Protein AF-A0A3A8KRC6-F1 (afdb_monomer_lite)

Secondary structure (DSSP, 8-state):
----------------GGG--PPPP-TTTSPPEEEEEESSTT--SEEEEEEEETTEEEEEE-S--SEEEEE---

Foldseek 3Di:
DDDDPPDDPPPPPPPPPVPDPDDADQQQPDFQWKKFAAADPVRPHGFAMADHAPRDGGGDGDPDHPDIDTDGYD

Structure (mmCIF, N/CA/C/O backbone):
data_AF-A0A3A8KRC6-F1
#
_entry.id   AF-A0A3A8KRC6-F1
#
loop_
_atom_site.group_PDB
_atom_site.id
_atom_site.type_symbol
_atom_site.label_atom_id
_atom_site.label_alt_id
_atom_site.label_comp_id
_atom_site.label_asym_id
_atom_site.label_entity_id
_atom_site.label_seq_id
_atom_site.pdbx_PDB_ins_code
_atom_site.Cartn_x
_atom_site.Cartn_y
_atom_site.Cartn_z
_atom_site.occupancy
_atom_site.B_iso_or_equiv
_atom_site.auth_seq_id
_atom_site.auth_comp_id
_atom_site.auth_asym_id
_atom_site.auth_atom_id
_atom_site.pdbx_PDB_model_num
ATOM 1 N N . MET A 1 1 ? 4.041 44.684 33.540 1.00 36.59 1 MET A N 1
ATOM 2 C CA . MET A 1 1 ? 4.174 44.943 32.092 1.00 36.59 1 MET A CA 1
ATOM 3 C C . MET A 1 1 ? 4.348 43.566 31.457 1.00 36.59 1 MET A C 1
ATOM 5 O O . MET A 1 1 ? 5.331 42.923 31.784 1.00 36.59 1 MET A O 1
ATOM 9 N N . SER A 1 2 ? 3.303 42.918 30.922 1.00 46.28 2 SER A N 1
ATOM 10 C CA . SER A 1 2 ? 2.729 43.121 29.569 1.00 46.28 2 SER A CA 1
ATOM 11 C C . SER A 1 2 ? 3.850 43.016 28.523 1.00 46.28 2 SER A C 1
ATOM 13 O O . SER A 1 2 ? 4.776 43.811 28.594 1.00 46.28 2 SER A O 1
ATOM 15 N N . VAL A 1 3 ? 3.888 42.068 27.585 1.00 47.94 3 VAL A N 1
ATOM 16 C CA . VAL A 1 3 ? 2.822 41.557 26.708 1.00 47.94 3 VAL A CA 1
ATOM 17 C C . VAL A 1 3 ? 3.222 40.193 26.118 1.00 47.94 3 VAL A C 1
ATOM 19 O O . VAL A 1 3 ? 4.406 39.917 25.945 1.00 47.94 3 VAL A O 1
ATOM 22 N N . GLY A 1 4 ? 2.237 39.344 25.810 1.00 49.12 4 GLY A N 1
ATOM 23 C CA . GLY A 1 4 ? 2.446 38.129 25.022 1.00 49.12 4 GLY A CA 1
ATOM 24 C C . GLY A 1 4 ? 2.728 38.443 23.550 1.00 49.12 4 GLY A C 1
ATOM 25 O O . GLY A 1 4 ? 2.189 39.405 23.011 1.00 49.12 4 GLY A O 1
ATOM 26 N N . CYS A 1 5 ? 3.529 37.602 22.898 1.00 55.00 5 CYS A N 1
ATOM 27 C CA . CYS A 1 5 ? 3.666 37.583 21.442 1.00 55.00 5 CYS A CA 1
ATOM 28 C C . CYS A 1 5 ? 2.860 36.409 20.881 1.00 55.00 5 CYS A C 1
ATOM 30 O O . CYS A 1 5 ? 3.409 35.380 20.502 1.00 55.00 5 CYS A O 1
ATOM 32 N N . GLY A 1 6 ? 1.537 36.579 20.854 1.00 53.41 6 GLY A N 1
ATOM 33 C CA . GLY A 1 6 ? 0.744 36.036 19.759 1.00 53.41 6 GLY A CA 1
ATOM 34 C C . GLY A 1 6 ? 0.968 36.951 18.558 1.00 53.41 6 GLY A C 1
ATOM 35 O O . GLY A 1 6 ? 0.422 38.050 18.522 1.00 53.41 6 GLY A O 1
ATOM 36 N N . GLY A 1 7 ? 1.842 36.534 17.645 1.00 42.75 7 GLY A N 1
ATOM 37 C CA . GLY A 1 7 ? 1.985 37.107 16.304 1.00 42.75 7 GLY A CA 1
ATOM 38 C C . GLY A 1 7 ? 1.287 36.193 15.296 1.00 42.75 7 GLY A C 1
ATOM 39 O O . GLY A 1 7 ? 1.152 35.003 15.586 1.00 42.75 7 GLY A O 1
ATOM 40 N N . PRO A 1 8 ? 0.777 36.736 14.181 1.00 41.12 8 PRO A N 1
ATOM 41 C CA . PRO A 1 8 ? -0.210 36.077 13.336 1.00 41.12 8 PRO A CA 1
ATOM 42 C C . PRO A 1 8 ? 0.320 34.736 12.837 1.00 41.12 8 PRO A C 1
ATOM 44 O O . PRO A 1 8 ? 1.447 34.643 12.358 1.00 41.12 8 PRO A O 1
ATOM 47 N N . MET A 1 9 ? -0.509 33.696 12.944 1.00 44.00 9 MET A N 1
ATOM 48 C CA . MET A 1 9 ? -0.364 32.569 12.038 1.00 44.00 9 MET A CA 1
ATOM 49 C C . MET A 1 9 ? -0.603 33.156 10.646 1.00 44.00 9 MET A C 1
ATOM 51 O O . MET A 1 9 ? -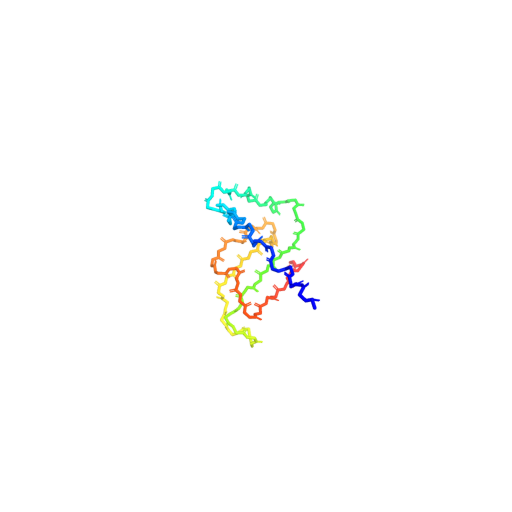1.731 33.521 10.310 1.00 44.00 9 MET A O 1
ATOM 55 N N . GLU A 1 10 ? 0.467 33.362 9.881 1.00 41.12 10 GLU A N 1
ATOM 56 C CA . GLU A 1 10 ? 0.332 33.439 8.436 1.00 41.12 10 GLU A CA 1
ATOM 57 C C . GLU A 1 10 ? -0.436 32.166 8.076 1.00 41.12 10 GLU A C 1
ATOM 59 O O . GLU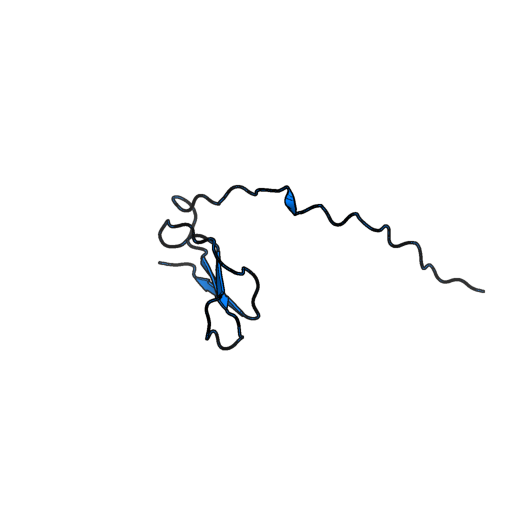 A 1 10 ? -0.014 31.052 8.402 1.00 41.12 10 GLU A O 1
ATOM 64 N N . GLN A 1 11 ? -1.644 32.334 7.546 1.00 46.62 11 GLN A N 1
ATOM 65 C CA . GLN A 1 11 ? -2.371 31.243 6.934 1.00 46.62 11 GLN A CA 1
ATOM 66 C C . GLN A 1 11 ? -1.555 30.895 5.695 1.00 46.62 11 GLN A C 1
ATOM 68 O O . GLN A 1 11 ? -1.794 31.444 4.626 1.00 46.62 11 GLN A O 1
ATOM 73 N N . GLU A 1 12 ? -0.526 30.067 5.891 1.00 40.16 12 GLU A N 1
ATOM 74 C CA . GLU A 1 12 ? 0.179 29.384 4.824 1.00 40.16 12 GLU A CA 1
ATOM 75 C C . GLU A 1 12 ? -0.940 28.746 4.008 1.00 40.16 12 GLU A C 1
ATOM 77 O O . GLU A 1 12 ? -1.668 27.884 4.517 1.00 40.16 12 GLU A O 1
ATOM 82 N N . GLU A 1 13 ? -1.187 29.287 2.813 1.00 45.16 13 GLU A N 1
ATOM 83 C CA . GLU A 1 13 ? -2.084 28.684 1.842 1.00 45.16 13 GLU A CA 1
ATOM 84 C C . GLU A 1 13 ? -1.695 27.215 1.802 1.00 45.16 13 GLU A C 1
ATOM 86 O O . GLU A 1 13 ? -0.582 26.873 1.399 1.00 45.16 13 GLU A O 1
ATOM 91 N N . ALA A 1 14 ? -2.568 26.360 2.348 1.00 52.44 14 ALA A N 1
ATOM 92 C CA . ALA A 1 14 ? -2.356 24.929 2.321 1.00 52.44 14 ALA A CA 1
ATOM 93 C C . ALA A 1 14 ? -2.067 24.611 0.853 1.00 52.44 14 ALA A C 1
ATOM 95 O O . ALA A 1 14 ? -2.916 24.944 0.021 1.00 52.44 14 ALA A O 1
ATOM 96 N N . PRO A 1 15 ? -0.869 24.095 0.513 1.00 47.28 15 PRO A N 1
ATOM 97 C CA . PRO A 1 15 ? -0.494 23.932 -0.877 1.00 47.28 15 PRO A CA 1
ATOM 98 C C . PRO A 1 15 ? -1.611 23.149 -1.552 1.00 47.28 15 PRO A C 1
ATOM 100 O O . PRO A 1 15 ? -2.055 22.131 -1.015 1.00 47.28 15 PRO A O 1
ATOM 103 N N . ASP A 1 16 ? -2.114 23.674 -2.669 1.00 49.06 16 ASP A N 1
ATOM 104 C CA . ASP A 1 16 ? -3.194 23.063 -3.433 1.00 49.06 16 ASP A CA 1
ATOM 105 C C . ASP A 1 16 ? -2.670 21.734 -4.008 1.00 49.06 16 ASP A C 1
ATOM 107 O O . ASP A 1 16 ? -2.133 21.634 -5.112 1.00 49.06 16 ASP A O 1
ATOM 111 N N . LEU A 1 17 ? -2.736 20.693 -3.172 1.00 54.28 17 LEU A N 1
ATOM 112 C CA . LEU A 1 17 ? -2.254 19.332 -3.417 1.00 54.28 17 LEU A CA 1
ATOM 113 C C . LEU A 1 17 ? -3.021 18.654 -4.563 1.00 54.28 17 LEU A C 1
ATOM 115 O O . LEU A 1 17 ? -2.666 17.546 -4.958 1.00 54.28 17 LEU A O 1
ATOM 119 N N . ALA A 1 18 ? -4.063 19.300 -5.095 1.00 57.72 18 ALA A N 1
ATOM 120 C CA . ALA A 1 18 ? -4.921 18.765 -6.141 1.00 57.72 18 ALA A CA 1
ATOM 121 C C . ALA A 1 18 ? -4.259 18.756 -7.530 1.00 57.72 18 ALA A C 1
ATOM 123 O O . ALA A 1 18 ? -4.697 17.992 -8.386 1.00 57.72 18 ALA A O 1
ATOM 124 N N . THR A 1 19 ? -3.200 19.545 -7.760 1.00 58.28 19 THR A N 1
ATOM 125 C CA . THR A 1 19 ? -2.596 19.698 -9.104 1.00 58.28 19 THR A CA 1
ATOM 126 C C . THR A 1 19 ? -1.278 18.924 -9.289 1.00 58.28 19 THR A C 1
ATOM 128 O O . THR A 1 19 ? -0.710 18.903 -10.378 1.00 58.28 19 THR A O 1
ATOM 131 N N . GLN A 1 20 ? -0.763 18.254 -8.252 1.00 55.91 20 GLN A N 1
ATOM 132 C CA . GLN A 1 20 ? 0.487 17.492 -8.354 1.00 55.91 20 GLN A CA 1
ATOM 133 C C . GLN A 1 20 ? 0.213 16.017 -8.666 1.00 55.91 20 GLN A C 1
ATOM 135 O O . GLN A 1 20 ? 0.167 15.168 -7.775 1.00 55.91 20 GLN A O 1
ATOM 140 N N . GLU A 1 21 ? 0.068 15.699 -9.952 1.00 59.69 21 GLU A N 1
ATOM 141 C CA . GLU A 1 21 ? 0.156 14.321 -10.438 1.00 59.69 21 GLU A CA 1
ATOM 142 C C . GLU A 1 21 ? 1.614 13.850 -10.318 1.00 59.69 21 GLU A C 1
ATOM 144 O O . GLU A 1 21 ? 2.438 14.041 -11.212 1.00 59.69 21 GLU A O 1
ATOM 149 N N . ALA A 1 22 ? 1.968 13.278 -9.165 1.00 67.00 22 ALA A N 1
ATOM 150 C CA . ALA A 1 22 ? 3.269 12.647 -8.996 1.00 67.00 22 ALA A CA 1
ATOM 151 C C . ALA A 1 22 ? 3.380 11.445 -9.956 1.00 67.00 22 ALA A C 1
ATOM 153 O O . ALA A 1 22 ? 2.448 10.634 -10.017 1.00 67.00 22 ALA A O 1
ATOM 154 N N . PRO A 1 23 ? 4.496 11.297 -10.696 1.00 73.50 23 PRO A N 1
ATOM 155 C CA . PRO A 1 23 ? 4.689 10.152 -11.572 1.00 73.50 23 PRO A CA 1
ATOM 156 C C . PRO A 1 23 ? 4.605 8.850 -10.768 1.00 73.50 23 PRO A C 1
ATOM 158 O O . PRO A 1 23 ? 5.130 8.750 -9.655 1.00 73.50 23 PRO A O 1
ATOM 161 N N . LEU A 1 24 ? 3.926 7.851 -11.334 1.00 81.88 24 LEU A N 1
ATOM 162 C CA . LEU A 1 24 ? 3.862 6.516 -10.749 1.00 81.88 24 LEU A CA 1
ATOM 163 C C . LEU A 1 24 ? 5.268 5.886 -10.734 1.00 81.88 24 LEU A C 1
ATOM 165 O O . LEU A 1 24 ? 6.007 6.057 -11.706 1.00 81.88 24 LEU A O 1
ATOM 169 N N . PRO A 1 25 ? 5.653 5.164 -9.667 1.00 81.81 25 PRO A N 1
ATOM 170 C CA . PRO A 1 25 ? 6.967 4.536 -9.605 1.00 81.81 25 PRO A CA 1
ATOM 171 C C . PRO A 1 25 ? 7.074 3.385 -10.616 1.00 81.81 25 PRO A C 1
ATOM 173 O O . PRO A 1 25 ? 6.113 2.641 -10.826 1.00 81.81 25 PRO A O 1
ATOM 176 N N . ASP A 1 26 ? 8.250 3.225 -11.229 1.00 86.69 26 ASP A N 1
ATOM 177 C CA . ASP A 1 26 ? 8.532 2.092 -12.114 1.00 86.69 26 ASP A CA 1
ATOM 178 C C . ASP A 1 26 ? 8.878 0.851 -11.285 1.00 86.69 26 ASP A C 1
ATOM 180 O O . ASP A 1 26 ? 9.966 0.747 -10.718 1.00 86.69 26 ASP A O 1
ATOM 184 N N . CYS A 1 27 ? 7.953 -0.101 -11.208 1.00 91.25 27 CYS A N 1
ATOM 185 C CA . CYS A 1 27 ? 8.154 -1.322 -10.430 1.00 91.25 27 CYS A CA 1
ATOM 186 C C . CYS A 1 27 ? 9.008 -2.379 -11.138 1.00 91.25 27 CYS A C 1
ATOM 188 O O . CYS A 1 27 ? 9.391 -3.349 -10.497 1.00 91.25 27 CYS A O 1
ATOM 190 N N . SER A 1 28 ? 9.363 -2.197 -12.415 1.00 87.06 28 SER A N 1
ATOM 191 C CA . SER A 1 28 ? 10.190 -3.161 -13.157 1.00 87.06 28 SER A CA 1
ATOM 192 C C . SER A 1 28 ? 11.629 -3.207 -12.639 1.00 87.06 28 SER A C 1
ATOM 194 O O . SER A 1 28 ? 12.302 -4.229 -12.769 1.00 87.06 28 SER A O 1
ATOM 196 N N . VAL A 1 29 ? 12.110 -2.091 -12.080 1.00 85.94 29 VAL A N 1
ATOM 197 C CA . VAL A 1 29 ? 13.476 -1.945 -11.547 1.00 85.94 29 VAL A CA 1
ATOM 198 C C . VAL A 1 29 ? 13.522 -1.544 -10.072 1.00 85.94 29 VAL A C 1
ATOM 200 O O . VAL A 1 29 ? 14.604 -1.497 -9.486 1.00 85.94 29 VAL A O 1
ATOM 203 N N . SER A 1 30 ? 12.370 -1.233 -9.475 1.00 86.81 30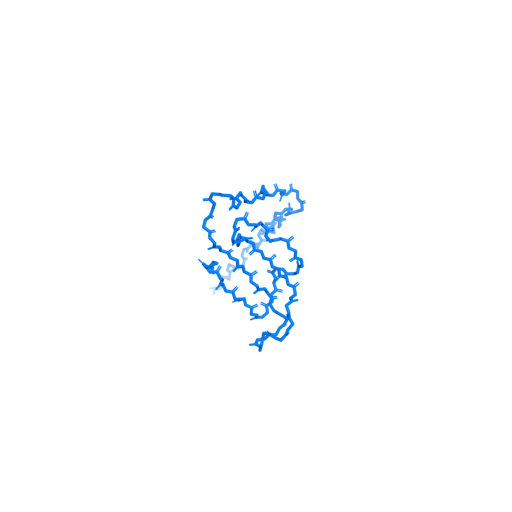 SER A N 1
ATOM 204 C CA . SER A 1 30 ? 12.278 -0.873 -8.059 1.00 86.81 30 SER A CA 1
ATOM 205 C C . SER A 1 30 ? 12.259 -2.120 -7.171 1.00 86.81 30 SER A C 1
ATOM 207 O O . SER A 1 30 ? 11.713 -3.145 -7.580 1.00 86.81 30 SER A O 1
ATOM 209 N N . PRO A 1 31 ? 12.821 -2.050 -5.950 1.00 89.69 31 PRO A N 1
ATOM 210 C CA . PRO A 1 31 ? 12.658 -3.113 -4.965 1.00 89.69 31 PRO A CA 1
ATOM 211 C C . PRO A 1 31 ? 11.184 -3.282 -4.574 1.00 89.69 31 PRO A C 1
ATOM 213 O O . PRO A 1 31 ? 10.383 -2.352 -4.714 1.00 89.69 31 PRO A O 1
ATOM 216 N N . ASP A 1 32 ? 10.849 -4.455 -4.040 1.00 93.31 32 ASP A N 1
ATOM 217 C CA . ASP A 1 32 ? 9.549 -4.686 -3.416 1.00 93.31 32 ASP A CA 1
ATOM 218 C C . ASP A 1 32 ? 9.390 -3.761 -2.193 1.00 93.31 32 ASP A C 1
ATOM 220 O O . ASP A 1 32 ? 10.215 -3.753 -1.277 1.00 93.31 32 ASP A O 1
ATOM 224 N N . ASP A 1 33 ? 8.332 -2.956 -2.201 1.00 94.19 33 ASP A N 1
ATOM 225 C CA . ASP A 1 33 ? 7.934 -2.040 -1.123 1.00 94.19 33 ASP A CA 1
ATOM 226 C C . ASP A 1 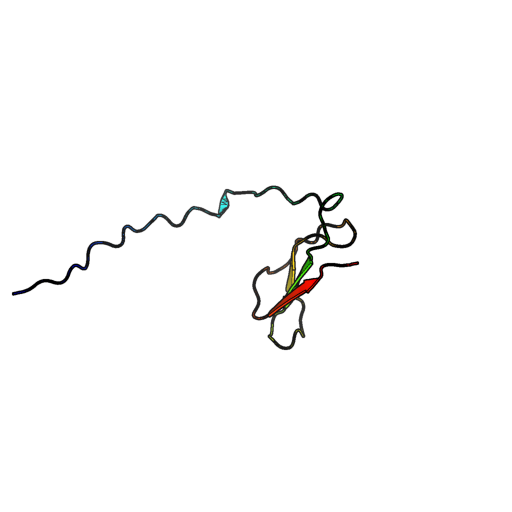33 ? 6.415 -1.869 -1.181 1.00 94.19 33 ASP A C 1
ATOM 228 O O . ASP A 1 33 ? 5.890 -0.804 -1.512 1.00 94.19 33 ASP A O 1
ATOM 232 N N . LEU A 1 34 ? 5.695 -2.964 -0.950 1.00 95.25 34 LEU A N 1
ATOM 233 C CA . LEU A 1 34 ? 4.242 -2.959 -0.949 1.00 95.25 34 LEU A CA 1
ATOM 234 C C . LEU A 1 34 ? 3.713 -2.605 0.431 1.00 95.25 34 LEU A C 1
ATOM 236 O O . LEU A 1 34 ? 4.125 -3.165 1.446 1.00 95.25 34 LEU A O 1
ATOM 240 N N . ARG A 1 35 ? 2.748 -1.691 0.451 1.00 96.00 35 ARG A N 1
ATOM 241 C CA . ARG A 1 35 ? 2.089 -1.209 1.660 1.00 96.00 35 ARG A CA 1
ATOM 242 C C . ARG A 1 35 ? 0.622 -1.573 1.600 1.00 96.00 35 ARG A C 1
ATOM 244 O O . ARG A 1 35 ? -0.100 -1.066 0.740 1.00 96.00 35 ARG A O 1
ATOM 251 N N . ASN A 1 36 ? 0.186 -2.409 2.530 1.00 96.62 36 ASN A N 1
ATOM 252 C CA . ASN A 1 36 ? -1.215 -2.763 2.710 1.00 96.62 36 ASN A CA 1
ATOM 253 C C . ASN A 1 36 ? -1.821 -1.886 3.804 1.00 96.62 36 ASN A C 1
ATOM 255 O O . ASN A 1 36 ? -1.318 -1.845 4.927 1.00 96.62 36 ASN A O 1
ATOM 259 N N . TYR A 1 37 ? -2.912 -1.197 3.485 1.00 96.56 37 TYR A N 1
ATOM 260 C CA . TYR A 1 37 ? -3.639 -0.344 4.419 1.00 96.56 37 TYR A CA 1
ATOM 261 C C . TYR A 1 37 ? -4.886 -1.069 4.897 1.00 96.56 37 TYR A C 1
ATOM 263 O O . TYR A 1 37 ? -5.711 -1.481 4.079 1.00 96.56 37 T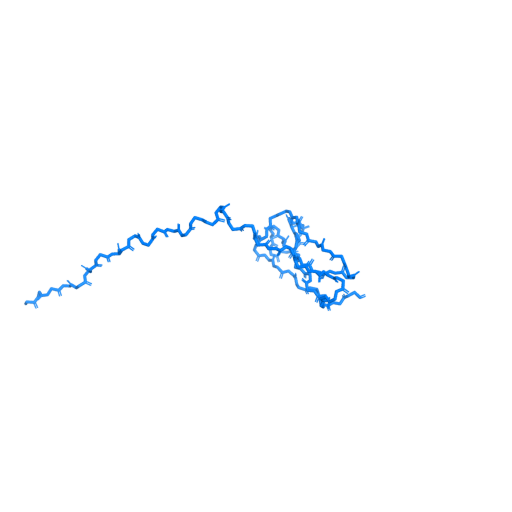YR A O 1
ATOM 271 N N . TYR A 1 38 ? -5.050 -1.181 6.211 1.00 96.25 38 TYR A N 1
ATOM 272 C CA . TYR A 1 38 ? -6.187 -1.870 6.815 1.00 96.25 38 TYR A CA 1
ATOM 273 C C . TYR A 1 38 ? -7.122 -0.897 7.533 1.00 96.25 38 TYR A C 1
ATOM 275 O O . TYR A 1 38 ? -6.685 0.138 8.038 1.00 96.25 38 TYR A O 1
ATOM 283 N N . ARG A 1 39 ? -8.421 -1.225 7.574 1.00 93.62 39 ARG A N 1
ATOM 284 C CA . ARG A 1 39 ? -9.464 -0.412 8.232 1.00 93.62 39 ARG A CA 1
ATOM 285 C C . ARG A 1 39 ? -9.294 -0.332 9.745 1.00 93.62 39 ARG A C 1
ATOM 287 O O . ARG A 1 39 ? -9.747 0.635 10.352 1.00 93.62 39 ARG A O 1
ATOM 294 N N . ASP A 1 40 ? -8.687 -1.349 10.337 1.00 92.56 40 ASP A N 1
ATOM 295 C CA . ASP A 1 40 ? -8.590 -1.575 11.773 1.00 92.56 40 ASP A CA 1
ATOM 296 C C . ASP A 1 40 ? -7.212 -2.144 12.149 1.00 92.56 40 ASP A C 1
ATOM 298 O O . ASP A 1 40 ? -6.490 -2.697 11.319 1.00 92.56 40 ASP A O 1
ATOM 302 N N . ALA A 1 41 ? -6.847 -2.009 13.425 1.00 91.50 41 ALA A N 1
ATOM 303 C CA . ALA A 1 41 ? -5.563 -2.475 13.949 1.00 91.50 41 ALA A CA 1
ATOM 304 C C . ALA A 1 41 ? -5.463 -4.003 14.111 1.00 91.50 41 ALA A C 1
ATOM 306 O O . ALA A 1 41 ? -4.408 -4.493 14.494 1.00 91.50 41 ALA A O 1
ATOM 307 N N . ALA A 1 42 ? -6.538 -4.754 13.854 1.00 93.81 42 ALA A N 1
ATOM 308 C CA . ALA A 1 42 ? -6.508 -6.215 13.801 1.00 93.81 42 ALA A CA 1
ATOM 309 C C . ALA A 1 42 ? -6.314 -6.740 12.364 1.00 93.81 42 ALA A C 1
ATOM 311 O O . ALA A 1 42 ? -6.302 -7.951 12.152 1.00 93.81 42 ALA A O 1
ATOM 312 N N . HIS A 1 43 ? -6.128 -5.832 11.398 1.00 91.88 43 HIS A N 1
ATOM 313 C CA . HIS A 1 43 ? -5.823 -6.105 9.994 1.00 91.88 43 HIS A CA 1
ATOM 314 C C . HIS A 1 43 ? -6.927 -6.920 9.302 1.00 91.88 43 HIS A C 1
ATOM 316 O O . HIS A 1 43 ? -6.647 -7.769 8.458 1.00 91.88 43 HIS A O 1
ATOM 322 N N . THR A 1 44 ? -8.195 -6.694 9.673 1.00 91.06 44 THR A N 1
ATOM 323 C CA . THR A 1 44 ? -9.298 -7.551 9.204 1.00 91.06 44 THR A CA 1
ATOM 324 C C . THR A 1 44 ? -9.774 -7.213 7.793 1.00 91.06 44 THR A C 1
ATOM 326 O O . THR A 1 44 ? -10.028 -8.119 7.003 1.00 91.06 44 THR A O 1
ATOM 329 N N . ASP A 1 45 ? -9.840 -5.922 7.455 1.00 94.62 45 ASP A N 1
ATOM 330 C CA . ASP A 1 45 ? -10.290 -5.434 6.148 1.00 94.62 45 ASP A CA 1
ATOM 331 C C . ASP A 1 45 ? -9.173 -4.659 5.437 1.00 94.62 45 ASP A C 1
ATOM 333 O O . ASP A 1 45 ? -8.782 -3.575 5.885 1.00 94.62 45 ASP A O 1
ATOM 337 N N . LEU A 1 46 ? -8.706 -5.165 4.290 1.00 95.94 46 LEU A N 1
ATOM 338 C CA . LEU A 1 46 ? -7.780 -4.447 3.412 1.00 95.94 46 LEU A CA 1
ATOM 339 C C . LEU A 1 46 ? -8.530 -3.355 2.634 1.00 95.94 46 LEU A C 1
ATOM 341 O O . LEU A 1 46 ? -9.412 -3.644 1.825 1.00 95.94 46 LEU A O 1
ATOM 345 N N . ILE A 1 47 ? -8.168 -2.095 2.866 1.00 96.94 47 ILE A N 1
ATOM 346 C CA . ILE A 1 47 ? -8.848 -0.917 2.303 1.00 96.94 47 ILE A CA 1
ATOM 347 C C . ILE A 1 47 ? -8.046 -0.193 1.225 1.00 96.94 47 ILE A C 1
ATOM 349 O O . ILE A 1 47 ? -8.594 0.679 0.548 1.00 96.94 47 ILE A O 1
ATOM 353 N N . GLY A 1 48 ? -6.776 -0.541 1.045 1.00 96.31 48 GLY A N 1
ATOM 354 C CA . GLY A 1 48 ? -5.956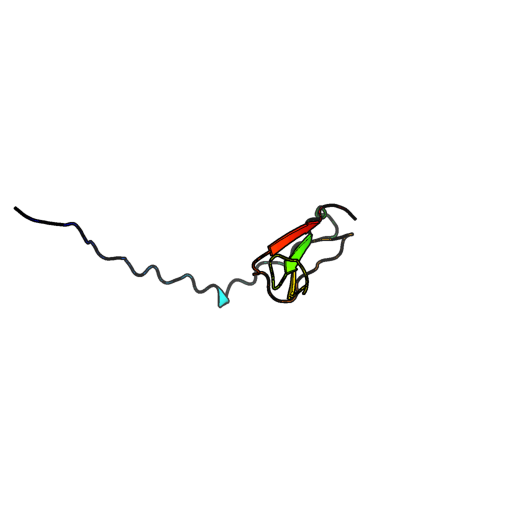 0.005 -0.024 1.00 96.31 48 GLY A CA 1
ATOM 355 C C . GLY A 1 48 ? -4.580 -0.626 -0.081 1.00 96.31 48 GLY A C 1
ATOM 356 O O . GLY A 1 48 ? -4.130 -1.263 0.873 1.00 96.31 48 GLY A O 1
ATOM 357 N N . GLN A 1 49 ? -3.914 -0.426 -1.213 1.00 95.69 49 GLN A N 1
ATOM 358 C CA . GLN A 1 49 ? -2.528 -0.829 -1.406 1.00 95.69 49 GLN A CA 1
ATOM 359 C C . GLN A 1 49 ? -1.755 0.238 -2.169 1.00 95.69 49 GLN A C 1
ATOM 361 O O . GLN A 1 49 ? -2.289 0.893 -3.074 1.00 95.69 49 GLN A O 1
ATOM 366 N N . TRP A 1 50 ? -0.484 0.391 -1.816 1.00 94.62 50 TRP A N 1
ATOM 367 C CA . TRP A 1 50 ? 0.432 1.271 -2.523 1.00 94.62 50 TRP A CA 1
ATOM 368 C C . TRP A 1 50 ? 1.839 0.680 -2.574 1.00 94.62 50 TRP A C 1
ATOM 370 O O . TRP A 1 50 ? 2.348 0.249 -1.545 1.00 94.62 50 TRP A O 1
ATOM 380 N N . GLY A 1 51 ? 2.477 0.718 -3.740 1.00 94.00 51 GLY A N 1
ATOM 381 C CA . GLY A 1 51 ? 3.886 0.376 -3.912 1.00 94.00 51 GLY A CA 1
ATOM 382 C C . GLY A 1 51 ? 4.126 -0.752 -4.908 1.00 94.00 51 GLY A C 1
ATOM 383 O O . GLY A 1 51 ? 3.236 -1.117 -5.679 1.00 94.00 51 GLY A O 1
ATOM 384 N N . CYS A 1 52 ? 5.350 -1.268 -4.917 1.00 94.88 52 CYS A N 1
ATOM 385 C CA . CYS A 1 52 ? 5.795 -2.282 -5.866 1.00 94.88 52 CYS A CA 1
ATOM 386 C C . CYS A 1 52 ? 5.821 -3.667 -5.221 1.00 94.88 52 CYS A C 1
ATOM 388 O O . CYS A 1 52 ? 6.296 -3.807 -4.096 1.00 94.88 52 CYS A O 1
ATOM 390 N N . TYR A 1 53 ? 5.330 -4.680 -5.937 1.00 94.81 53 TYR A N 1
ATOM 391 C CA . TYR A 1 53 ? 5.402 -6.079 -5.515 1.00 94.81 53 TYR A CA 1
ATOM 392 C C . TYR A 1 53 ? 5.525 -7.021 -6.713 1.00 94.81 53 TYR A C 1
ATOM 394 O O . TYR A 1 53 ? 4.685 -6.989 -7.618 1.00 94.81 53 TYR A O 1
ATOM 402 N N . CYS A 1 54 ? 6.559 -7.859 -6.728 1.00 91.94 54 CYS A N 1
ATOM 403 C CA . CYS A 1 54 ? 6.896 -8.787 -7.810 1.00 91.94 54 CYS A CA 1
ATOM 404 C C . CYS A 1 54 ? 6.957 -8.101 -9.194 1.00 91.94 54 CYS A C 1
ATOM 406 O O . CYS A 1 54 ? 6.506 -8.662 -10.195 1.00 91.94 54 CYS A O 1
ATOM 408 N N . GLY A 1 55 ? 7.437 -6.855 -9.260 1.00 91.44 55 GLY A N 1
ATOM 409 C CA . GLY A 1 55 ? 7.470 -6.066 -10.499 1.00 91.44 55 GLY A CA 1
ATOM 410 C C . GLY A 1 55 ? 6.157 -5.361 -10.875 1.00 91.44 55 GLY A C 1
ATOM 411 O O . GLY A 1 55 ? 6.113 -4.617 -11.853 1.00 91.44 55 GLY A O 1
ATOM 412 N N . GLY A 1 56 ? 5.081 -5.566 -10.111 1.00 92.19 56 GLY A N 1
ATOM 413 C CA . GLY A 1 56 ? 3.782 -4.931 -10.322 1.00 92.19 56 GLY A CA 1
ATOM 414 C C . GLY A 1 56 ? 3.582 -3.692 -9.453 1.00 92.19 56 GLY A C 1
ATOM 415 O O . GLY A 1 56 ? 3.932 -3.697 -8.275 1.00 92.19 56 GLY A O 1
ATOM 416 N N . LEU A 1 57 ? 2.973 -2.647 -10.021 1.00 93.62 57 LEU A N 1
ATOM 417 C CA . LEU A 1 57 ? 2.526 -1.475 -9.268 1.00 93.62 57 LEU A CA 1
ATOM 418 C C . LEU A 1 57 ? 1.130 -1.700 -8.690 1.00 93.62 57 LEU A C 1
ATOM 420 O O . LEU A 1 57 ? 0.157 -1.865 -9.426 1.00 93.62 57 LEU A O 1
ATOM 424 N N . TYR A 1 58 ? 1.024 -1.593 -7.372 1.00 93.06 58 TYR A N 1
ATOM 425 C CA . TYR A 1 58 ? -0.232 -1.561 -6.642 1.00 93.06 58 TYR A CA 1
ATOM 426 C C . TYR A 1 58 ? -0.498 -0.115 -6.244 1.00 93.06 58 TYR A C 1
ATOM 428 O O . TYR A 1 58 ? 0.310 0.518 -5.573 1.00 93.06 58 TYR A O 1
ATOM 436 N N . ASN A 1 59 ? -1.611 0.451 -6.702 1.00 93.38 59 ASN A N 1
ATOM 437 C CA . ASN A 1 59 ? -2.011 1.812 -6.358 1.00 93.38 59 ASN A CA 1
ATOM 438 C C . ASN A 1 59 ? -3.536 1.916 -6.409 1.00 93.38 59 ASN A C 1
ATOM 440 O O . ASN A 1 59 ? -4.110 2.281 -7.433 1.00 93.38 59 ASN A O 1
ATOM 444 N N . TRP A 1 60 ? -4.195 1.551 -5.312 1.00 94.19 60 TRP A N 1
ATOM 445 C CA . TRP A 1 60 ? -5.653 1.581 -5.223 1.00 94.19 60 TRP A CA 1
ATOM 446 C C . TRP A 1 60 ? -6.135 1.785 -3.784 1.00 94.19 60 TRP A C 1
ATOM 448 O O . TRP A 1 60 ? -5.403 1.557 -2.821 1.00 94.19 60 TRP A O 1
ATOM 458 N N . GLY A 1 61 ? -7.399 2.186 -3.647 1.00 94.31 61 GLY A N 1
ATOM 459 C CA . GLY A 1 61 ? -8.072 2.286 -2.354 1.00 94.31 61 GLY A CA 1
ATOM 460 C C . GLY A 1 61 ? -7.573 3.435 -1.476 1.00 94.31 61 GLY A C 1
ATOM 461 O O . GLY A 1 61 ? -6.983 4.407 -1.952 1.00 94.31 61 GLY A O 1
ATOM 462 N N . ASN A 1 62 ? -7.861 3.332 -0.181 1.00 90.94 62 ASN A N 1
ATOM 463 C CA . ASN A 1 62 ? -7.483 4.325 0.813 1.00 90.94 62 ASN A CA 1
ATOM 464 C C . ASN A 1 62 ? -6.062 4.049 1.328 1.00 90.94 62 ASN A C 1
ATOM 466 O O . ASN A 1 62 ? -5.787 2.979 1.861 1.00 90.94 62 ASN A O 1
ATOM 470 N N . LYS A 1 63 ? -5.172 5.036 1.196 1.00 90.50 63 LYS A N 1
ATOM 471 C CA . LYS A 1 63 ? -3.756 4.969 1.612 1.00 90.50 63 LYS A CA 1
ATOM 472 C C . LYS A 1 63 ? -3.554 5.520 3.021 1.00 90.50 63 LYS A C 1
ATOM 474 O O . LYS A 1 63 ? -2.541 6.137 3.346 1.00 90.50 63 LYS A O 1
ATOM 479 N N . SER A 1 64 ? -4.584 5.398 3.840 1.00 85.12 64 SER A N 1
ATOM 480 C CA . SER A 1 64 ? -4.626 5.882 5.207 1.00 85.12 64 SER A CA 1
ATOM 481 C C . SER A 1 64 ? -5.530 4.949 5.994 1.00 85.12 64 SER A C 1
ATOM 483 O O . SER A 1 64 ? -6.692 4.743 5.647 1.00 85.12 64 SER A O 1
ATOM 485 N N . GLY A 1 65 ? -4.977 4.361 7.044 1.00 86.38 65 GLY A N 1
ATOM 486 C CA . GLY A 1 65 ? -5.669 3.421 7.909 1.00 86.38 65 GLY A CA 1
ATOM 487 C C . GLY A 1 65 ? -4.958 3.336 9.257 1.00 86.38 65 GLY A C 1
ATOM 488 O O . GLY A 1 65 ? -3.799 3.745 9.358 1.00 86.38 65 GLY A O 1
ATOM 489 N N . PRO A 1 66 ? -5.632 2.839 10.304 1.00 91.94 66 PRO A N 1
ATOM 490 C CA . PRO A 1 66 ? -5.026 2.650 11.622 1.00 91.94 66 PRO A CA 1
ATOM 491 C C . PRO A 1 66 ? -3.867 1.650 11.631 1.00 91.94 66 PRO A C 1
ATOM 493 O O . PRO A 1 66 ? -3.077 1.668 12.571 1.00 91.94 66 PRO A O 1
ATOM 496 N N . TYR A 1 67 ? -3.753 0.796 10.612 1.00 95.06 67 TYR A N 1
ATOM 497 C CA . TYR A 1 67 ? -2.607 -0.084 10.448 1.00 95.06 67 TYR A CA 1
ATOM 498 C C . TYR A 1 67 ? -2.109 -0.129 9.006 1.00 95.06 67 TYR A C 1
ATOM 500 O O . TYR A 1 67 ? -2.898 -0.111 8.055 1.00 95.06 67 TYR A O 1
ATOM 508 N N . VAL A 1 68 ? -0.783 -0.205 8.879 1.00 95.88 68 VAL A N 1
ATOM 509 C CA . VAL A 1 68 ? -0.059 -0.352 7.619 1.00 95.88 68 VAL A CA 1
ATOM 510 C C . VAL A 1 68 ? 0.917 -1.513 7.758 1.00 95.88 68 VAL A C 1
ATOM 512 O O . VAL A 1 68 ? 1.787 -1.496 8.630 1.00 95.88 68 VAL A O 1
ATOM 515 N N . GLU A 1 69 ? 0.776 -2.501 6.887 1.00 95.69 69 GLU A N 1
ATOM 516 C CA . GLU A 1 69 ? 1.718 -3.609 6.750 1.00 95.69 69 GLU A CA 1
ATOM 517 C C . GLU A 1 69 ? 2.689 -3.312 5.610 1.00 95.69 69 GLU A C 1
ATOM 519 O O . GLU A 1 69 ? 2.271 -2.830 4.556 1.00 95.69 69 GLU A O 1
ATOM 524 N N . TYR A 1 70 ? 3.968 -3.620 5.820 1.00 95.50 70 TYR A N 1
ATOM 525 C CA . TYR A 1 70 ? 5.025 -3.429 4.831 1.00 95.50 70 TYR A CA 1
ATOM 526 C C . TYR A 1 70 ? 5.547 -4.784 4.361 1.00 95.50 70 TYR A C 1
ATOM 528 O O . TYR A 1 70 ? 5.968 -5.607 5.177 1.00 95.50 70 TYR A O 1
ATOM 536 N N . ILE A 1 71 ? 5.535 -4.999 3.050 1.00 95.38 71 ILE A N 1
ATOM 537 C CA . ILE A 1 71 ? 5.941 -6.241 2.398 1.00 95.38 71 ILE A CA 1
ATOM 538 C C . ILE A 1 71 ? 7.096 -5.915 1.448 1.00 95.38 71 ILE A C 1
ATOM 540 O O . ILE A 1 71 ? 6.920 -5.202 0.462 1.00 95.38 71 ILE A O 1
ATOM 544 N N . TYR A 1 72 ? 8.275 -6.455 1.761 1.00 94.06 72 TYR A N 1
ATOM 545 C CA . TYR A 1 72 ? 9.537 -6.142 1.075 1.00 94.06 72 TYR A CA 1
ATOM 546 C C . TYR A 1 72 ? 10.096 -7.291 0.228 1.00 94.06 72 TYR A C 1
ATOM 548 O O . TYR A 1 72 ? 11.228 -7.214 -0.241 1.00 94.06 72 TYR A O 1
ATOM 556 N N . SER A 1 73 ? 9.358 -8.395 0.106 1.00 91.75 73 SER A N 1
ATOM 557 C CA . SER A 1 73 ? 9.774 -9.542 -0.701 1.00 91.75 73 SER A CA 1
ATOM 558 C C . SER A 1 73 ? 8.560 -10.269 -1.234 1.00 91.75 73 SER A C 1
ATOM 560 O O . SER A 1 73 ? 7.667 -10.627 -0.460 1.00 91.75 73 SER A O 1
ATOM 562 N N . CYS A 1 74 ? 8.594 -10.508 -2.537 1.00 84.75 74 CYS A N 1
ATOM 563 C CA . CYS A 1 74 ? 7.953 -11.634 -3.195 1.00 84.75 74 CYS A CA 1
ATOM 564 C C . CYS A 1 74 ? 8.869 -12.881 -3.088 1.00 84.75 74 CYS A C 1
ATOM 566 O O . CYS A 1 74 ? 8.351 -14.007 -3.210 1.00 84.75 74 CYS A O 1
#

Radius of gyration: 19.48 Å; chains: 1; bounding box: 24×57×45 Å

pLDDT: mean 79.37, std 20.15, range [36.59, 96.94]

Sequence (74 aa):
MSVGCGGPMEQEEAPDLATQEAPLPDCSVSPDDLRNYYRDAAHTDLIGQWGCYCGGLYNWGNKSGPYVEYIYSC